Protein AF-A0A318MWH1-F1 (afdb_monomer_lite)

Radius of gyration: 16.85 Å; chains: 1; bounding box: 37×26×54 Å

Organism: NCBI:txid2070537

Secondary structure (DSSP, 8-state):
-HHHHHHHHHHHHHHHHHHHHHHHHHHHHHHHHHS-TTSS-PPPTHHHH-TTS-HHHHHHHHHHHHHHHHHHHHHT-HHHHHHHHHHHHHHHHHHHHHHHHH--S-HHHHHHHHHHHHHHHHHHHHHHTTHHHHHHTT-

Sequence (139 aa):
MKRKLYRSLYHHEHWFAEWWSATLLLSAGIYVIIIPENEIFHPFFIQDYLKIISNQVWYSLFIFIGFVQFAVLSYESLLGRVTAAFFASTLIIWETLNNFVYGSQSHFCLFAWGIFALINLYALARILSGVERVYEYNL

Foldseek 3Di:
DVVLVVLVVVVVVLLVLLLVLLVVLQVQLVVVVPDDPPDADDDFVCPPPPPPDDPNRLSVLSNVLSVLSVVCSVVVDLVSLLVSLVSSLVSLVSVLVRCVPTNPDDCVSNVVSVVSSVSSVVSNVCSVVCVSVVSVVVD

Structure (mmCIF, N/CA/C/O backbone):
data_AF-A0A318MWH1-F1
#
_entry.id   AF-A0A318MWH1-F1
#
loop_
_atom_site.group_PDB
_atom_site.id
_atom_site.type_symbol
_atom_site.label_atom_id
_atom_site.label_alt_id
_atom_site.label_comp_id
_atom_site.label_asym_id
_atom_site.label_entity_id
_atom_site.label_seq_id
_atom_site.pdbx_PDB_ins_code
_atom_site.Cartn_x
_atom_site.Cartn_y
_atom_site.Cartn_z
_atom_site.occupancy
_atom_site.B_iso_or_equiv
_atom_site.auth_seq_id
_atom_site.auth_comp_id
_atom_site.auth_asym_id
_atom_site.auth_atom_id
_atom_site.pdbx_PDB_model_num
ATOM 1 N N . MET A 1 1 ? 11.632 -13.136 -28.106 1.00 59.69 1 MET A N 1
ATOM 2 C CA . MET A 1 1 ? 10.173 -12.886 -28.153 1.00 59.69 1 MET A CA 1
ATOM 3 C C . MET A 1 1 ? 9.433 -13.419 -26.919 1.00 59.69 1 MET A C 1
ATOM 5 O O . MET A 1 1 ? 8.980 -12.600 -26.134 1.00 59.69 1 MET A O 1
ATOM 9 N N . LYS A 1 2 ? 9.401 -14.740 -26.651 1.00 62.62 2 LYS A N 1
ATOM 10 C CA . LYS A 1 2 ? 8.684 -15.332 -25.489 1.00 62.62 2 LYS A CA 1
ATOM 11 C C . LYS A 1 2 ? 9.059 -14.738 -24.114 1.00 62.62 2 LYS A C 1
ATOM 13 O O . LYS A 1 2 ? 8.179 -14.434 -23.323 1.00 62.62 2 LYS A O 1
ATOM 18 N N . ARG A 1 3 ? 10.354 -14.495 -23.850 1.00 62.50 3 ARG A N 1
ATOM 19 C CA . ARG A 1 3 ? 10.827 -13.878 -22.588 1.00 62.50 3 ARG A CA 1
ATOM 20 C C . ARG A 1 3 ? 10.384 -12.418 -22.393 1.00 62.50 3 ARG A C 1
ATOM 22 O O . ARG A 1 3 ? 10.157 -12.024 -21.258 1.00 62.50 3 ARG A O 1
ATOM 29 N N . LYS A 1 4 ? 10.260 -11.625 -23.470 1.00 62.97 4 LYS A N 1
ATOM 30 C CA . LYS A 1 4 ? 9.767 -10.234 -23.390 1.00 62.97 4 LYS A CA 1
ATOM 31 C C . LYS A 1 4 ? 8.262 -10.209 -23.098 1.00 62.97 4 LYS A C 1
ATOM 33 O O . LYS A 1 4 ? 7.842 -9.484 -22.208 1.00 62.97 4 LYS A O 1
ATOM 38 N N . LEU A 1 5 ? 7.490 -11.073 -23.767 1.00 64.06 5 LEU A N 1
ATOM 39 C CA . LEU A 1 5 ? 6.047 -11.218 -23.538 1.00 64.06 5 LEU A CA 1
ATOM 40 C C . LEU A 1 5 ? 5.738 -11.621 -22.085 1.00 64.06 5 LEU A C 1
ATOM 42 O O . LEU A 1 5 ? 4.908 -10.998 -21.438 1.00 64.06 5 LEU A O 1
ATOM 46 N N . TYR A 1 6 ? 6.465 -12.606 -21.548 1.00 64.50 6 TYR A N 1
ATOM 47 C CA . TYR A 1 6 ? 6.297 -13.060 -20.163 1.00 64.50 6 TYR A CA 1
ATOM 48 C C . TYR A 1 6 ? 6.596 -11.957 -19.138 1.00 64.50 6 TYR A C 1
ATOM 50 O O . TYR A 1 6 ? 5.850 -11.783 -18.184 1.00 64.50 6 TYR A O 1
ATOM 58 N N . ARG A 1 7 ? 7.667 -11.176 -19.350 1.00 65.69 7 ARG A N 1
ATOM 59 C CA . ARG A 1 7 ? 8.008 -10.044 -18.471 1.00 65.69 7 ARG A CA 1
ATOM 60 C C . ARG A 1 7 ? 6.956 -8.937 -18.513 1.00 65.69 7 ARG A C 1
ATOM 62 O O . ARG A 1 7 ? 6.639 -8.392 -17.466 1.00 65.69 7 ARG A O 1
ATOM 69 N N . SER A 1 8 ? 6.419 -8.636 -19.694 1.00 64.19 8 SER A N 1
ATOM 70 C CA . SER A 1 8 ? 5.355 -7.642 -19.860 1.00 64.19 8 SER A CA 1
ATOM 71 C C . SER A 1 8 ? 4.063 -8.065 -19.152 1.00 64.19 8 SER A C 1
ATOM 73 O O . SER A 1 8 ? 3.510 -7.276 -18.392 1.00 64.19 8 SER A O 1
ATOM 75 N N . LEU A 1 9 ? 3.646 -9.329 -19.295 1.00 65.00 9 LEU A N 1
ATOM 76 C CA . LEU A 1 9 ? 2.479 -9.873 -18.587 1.00 65.00 9 LEU A CA 1
ATOM 77 C C . LEU A 1 9 ? 2.660 -9.831 -17.060 1.00 65.00 9 LEU A C 1
ATOM 79 O O . LEU A 1 9 ? 1.806 -9.298 -16.360 1.00 65.00 9 LEU A O 1
ATOM 83 N N . TYR A 1 10 ? 3.810 -10.285 -16.547 1.00 65.62 10 TYR A N 1
ATOM 84 C CA . TYR A 1 10 ? 4.121 -10.236 -15.109 1.00 65.62 10 TYR A CA 1
ATOM 85 C C . TYR A 1 10 ? 4.189 -8.819 -14.543 1.00 65.62 10 TYR A C 1
ATOM 87 O O . TYR A 1 10 ? 3.933 -8.586 -13.363 1.00 65.62 10 TYR A O 1
ATOM 95 N N . HIS A 1 11 ? 4.630 -7.860 -15.344 1.00 68.88 11 HIS A N 1
ATOM 96 C CA . HIS A 1 11 ? 4.647 -6.471 -14.925 1.00 68.88 11 HIS A CA 1
ATOM 97 C C . HIS A 1 11 ? 3.218 -5.914 -14.843 1.00 68.88 11 HIS A C 1
ATOM 99 O O . HIS A 1 11 ? 2.873 -5.292 -13.842 1.00 68.88 11 HIS A O 1
ATOM 105 N N . HIS A 1 12 ? 2.359 -6.244 -15.812 1.00 67.94 12 HIS A N 1
ATOM 106 C CA . HIS A 1 12 ? 0.956 -5.827 -15.825 1.00 67.94 12 HIS A CA 1
ATOM 107 C C . HIS A 1 12 ? 0.136 -6.428 -14.667 1.00 67.94 12 HIS A C 1
ATOM 109 O O . HIS A 1 12 ? -0.623 -5.714 -14.014 1.00 67.94 12 HIS A O 1
ATOM 115 N N . GLU A 1 13 ? 0.335 -7.712 -14.350 1.00 72.88 13 GLU A N 1
ATOM 116 C CA . GLU A 1 13 ? -0.340 -8.380 -13.223 1.00 72.88 13 GLU A CA 1
ATOM 117 C C . GLU A 1 13 ? 0.011 -7.744 -11.871 1.00 72.88 13 GLU A C 1
ATOM 119 O O . GLU A 1 13 ? -0.860 -7.529 -11.028 1.00 72.88 13 GLU A O 1
ATOM 124 N N . HIS A 1 14 ? 1.282 -7.393 -11.667 1.00 78.88 14 HIS A N 1
ATOM 125 C CA . HIS A 1 14 ? 1.714 -6.767 -10.419 1.00 78.88 14 HIS A CA 1
ATOM 126 C C . HIS A 1 14 ? 1.263 -5.318 -10.292 1.00 78.88 14 HIS A C 1
ATOM 128 O O . HIS A 1 14 ? 0.834 -4.914 -9.212 1.00 78.88 14 HIS A O 1
ATOM 134 N N . TRP A 1 15 ? 1.278 -4.573 -11.394 1.00 82.38 15 TRP A N 1
ATOM 135 C CA . TRP A 1 15 ? 0.715 -3.227 -11.436 1.00 82.38 15 TRP A CA 1
ATOM 136 C C . TRP A 1 15 ? -0.762 -3.231 -11.037 1.00 82.38 15 TRP A C 1
ATOM 138 O O . TRP A 1 15 ? -1.210 -2.402 -10.245 1.00 82.38 15 TRP A O 1
ATOM 148 N N . PHE A 1 16 ? -1.514 -4.212 -11.538 1.00 85.62 16 PHE A N 1
ATOM 149 C CA . PHE A 1 16 ? -2.921 -4.389 -11.201 1.00 85.62 16 PHE A CA 1
ATOM 150 C C . PHE A 1 16 ? -3.129 -4.780 -9.729 1.00 85.62 16 PHE A C 1
ATOM 152 O O . PHE A 1 16 ? -4.051 -4.287 -9.082 1.00 85.62 16 PHE A O 1
ATOM 159 N N . ALA A 1 17 ? -2.255 -5.613 -9.160 1.00 88.62 17 ALA A N 1
ATOM 160 C CA . ALA A 1 17 ? -2.307 -5.955 -7.737 1.00 88.62 17 ALA A CA 1
ATOM 161 C C . ALA A 1 17 ? -2.033 -4.739 -6.828 1.00 88.62 17 ALA A C 1
ATOM 163 O O . ALA A 1 17 ? -2.735 -4.539 -5.834 1.00 88.62 17 ALA A O 1
ATOM 164 N N . GLU A 1 18 ? -1.058 -3.895 -7.179 1.00 89.12 18 GLU A N 1
ATOM 165 C CA . GLU A 1 18 ? -0.789 -2.634 -6.471 1.00 89.12 18 GLU A CA 1
ATOM 166 C C . GLU A 1 18 ? -1.972 -1.654 -6.583 1.00 89.12 18 GLU A C 1
ATOM 168 O O . GLU A 1 18 ? -2.296 -0.962 -5.618 1.00 89.12 18 GLU A O 1
ATOM 173 N N . TRP A 1 19 ? -2.673 -1.638 -7.721 1.00 91.62 19 TRP A N 1
ATOM 174 C CA . TRP A 1 19 ? -3.893 -0.844 -7.904 1.00 91.62 19 TRP A CA 1
ATOM 175 C C . TRP A 1 19 ? -5.008 -1.280 -6.939 1.00 91.62 19 TRP A C 1
ATOM 177 O O . TRP A 1 19 ? -5.615 -0.442 -6.274 1.00 91.62 19 TRP A O 1
ATOM 187 N N . TRP A 1 20 ? -5.232 -2.588 -6.776 1.00 93.19 20 TRP A N 1
ATOM 188 C CA . TRP A 1 20 ? -6.197 -3.099 -5.793 1.00 93.19 20 TRP A CA 1
ATOM 189 C C . TRP A 1 20 ? -5.806 -2.796 -4.349 1.00 93.19 20 TRP A C 1
ATOM 191 O O . TRP A 1 20 ? -6.684 -2.515 -3.533 1.00 93.19 20 TRP A O 1
ATOM 201 N N . SER A 1 21 ? -4.509 -2.809 -4.035 1.00 92.06 21 SER A N 1
ATOM 202 C CA . SER A 1 21 ? -4.024 -2.351 -2.731 1.00 92.06 21 SER A CA 1
ATOM 203 C C . SER A 1 21 ? -4.397 -0.891 -2.475 1.00 92.06 21 SER A C 1
ATOM 205 O O . SER A 1 21 ? -4.870 -0.557 -1.388 1.00 92.06 21 SER A O 1
ATOM 207 N N . ALA A 1 22 ? -4.225 -0.021 -3.471 1.00 92.75 22 ALA A N 1
ATOM 208 C CA . ALA A 1 22 ? -4.617 1.378 -3.352 1.00 92.75 22 ALA A CA 1
ATOM 209 C C . ALA A 1 22 ? -6.133 1.520 -3.115 1.00 92.75 22 ALA A C 1
ATOM 211 O O . ALA A 1 22 ? -6.548 2.264 -2.223 1.00 92.75 22 ALA A O 1
ATOM 212 N N . THR A 1 23 ? -6.962 0.750 -3.832 1.00 93.62 23 THR A N 1
ATOM 213 C CA . THR A 1 23 ? -8.420 0.705 -3.611 1.00 93.62 23 THR A CA 1
ATOM 214 C C . THR A 1 23 ? -8.767 0.263 -2.189 1.00 93.62 23 THR A C 1
ATOM 216 O O . THR A 1 23 ? -9.614 0.887 -1.546 1.00 93.62 23 THR A O 1
ATOM 219 N N . LEU A 1 24 ? -8.105 -0.779 -1.673 1.00 92.00 24 LEU A N 1
ATOM 220 C CA . LEU A 1 24 ? -8.303 -1.257 -0.303 1.00 92.00 24 LEU A CA 1
ATOM 221 C C . LEU A 1 24 ? -8.015 -0.140 0.708 1.00 92.00 24 LEU A C 1
ATOM 223 O O . LEU A 1 24 ? -8.874 0.155 1.535 1.00 92.00 24 LEU A O 1
ATOM 227 N N . LEU A 1 25 ? -6.853 0.512 0.604 1.00 92.00 25 LEU A N 1
ATOM 228 C CA . LEU A 1 25 ? -6.454 1.607 1.493 1.00 92.00 25 LEU A CA 1
ATOM 229 C C . LEU A 1 25 ? -7.480 2.747 1.502 1.00 92.00 25 LEU A C 1
ATOM 231 O O . LEU A 1 25 ? -7.911 3.174 2.574 1.00 92.00 25 LEU A O 1
ATOM 235 N N . LEU A 1 26 ? -7.920 3.197 0.320 1.00 93.19 26 LEU A N 1
ATOM 236 C CA . LEU A 1 26 ? -8.951 4.231 0.213 1.00 93.19 26 LEU A CA 1
ATOM 237 C C . LEU A 1 26 ? -10.262 3.785 0.862 1.00 93.19 26 LEU A C 1
ATOM 239 O O . LEU A 1 26 ? -10.826 4.515 1.675 1.00 93.19 26 LEU A O 1
ATOM 243 N N . SER A 1 27 ? -10.743 2.592 0.511 1.00 90.25 27 SER A N 1
ATOM 244 C CA . SER A 1 27 ? -12.032 2.086 0.986 1.00 90.25 27 SER A CA 1
ATOM 245 C C . SER A 1 27 ? -12.057 1.901 2.501 1.00 90.25 27 SER A C 1
ATOM 247 O O . SER A 1 27 ? -13.012 2.332 3.141 1.00 90.25 27 SER A O 1
ATOM 249 N N . ALA A 1 28 ? -10.991 1.352 3.087 1.00 85.56 28 ALA A N 1
ATOM 250 C CA . ALA A 1 28 ? -10.874 1.173 4.525 1.00 85.56 28 ALA A CA 1
ATOM 251 C C . ALA A 1 28 ? -10.812 2.516 5.255 1.00 85.56 28 ALA A C 1
ATOM 253 O O . ALA A 1 28 ? -11.509 2.712 6.248 1.00 85.56 28 ALA A O 1
ATOM 254 N N . GLY A 1 29 ? -10.033 3.465 4.731 1.00 86.06 29 GLY A N 1
ATOM 255 C CA . GLY A 1 29 ? -9.956 4.798 5.310 1.00 86.06 29 GLY A CA 1
ATOM 256 C C . GLY A 1 29 ? -11.302 5.531 5.282 1.00 86.06 29 GLY A C 1
ATOM 257 O O . GLY A 1 29 ? -11.736 6.071 6.297 1.00 86.06 29 GLY A O 1
ATOM 258 N N . ILE A 1 30 ? -12.002 5.496 4.144 1.00 88.81 30 ILE A N 1
ATOM 259 C CA . ILE A 1 30 ? -13.327 6.115 3.981 1.00 88.81 30 ILE A CA 1
ATOM 260 C C . ILE A 1 30 ? -14.364 5.439 4.886 1.00 88.81 30 ILE A C 1
ATOM 262 O O . ILE A 1 30 ? -15.140 6.127 5.547 1.00 88.81 30 ILE A O 1
ATOM 266 N N . TYR A 1 31 ? -14.364 4.105 4.939 1.00 84.06 31 TYR A N 1
ATOM 267 C CA . TYR A 1 31 ? -15.296 3.325 5.753 1.00 84.06 31 TYR A CA 1
ATOM 268 C C . TYR A 1 31 ? -15.229 3.724 7.230 1.00 84.06 31 TYR A C 1
ATOM 270 O O . TYR A 1 31 ? -16.266 3.969 7.846 1.00 84.06 31 TYR A O 1
ATOM 278 N N . VAL A 1 32 ? -14.019 3.863 7.780 1.00 76.56 32 VAL A N 1
ATOM 279 C CA . VAL A 1 32 ? -13.845 4.215 9.196 1.00 76.56 32 VAL A CA 1
ATOM 280 C C . VAL A 1 32 ? -14.179 5.677 9.489 1.00 76.56 32 VAL A C 1
ATOM 282 O O . VAL A 1 32 ? -14.666 5.979 10.572 1.00 76.56 32 VAL A O 1
ATOM 285 N N . ILE A 1 33 ? -13.977 6.592 8.538 1.00 81.12 33 ILE A N 1
ATOM 286 C CA . ILE A 1 33 ? -14.359 8.002 8.726 1.00 81.12 33 ILE A CA 1
ATOM 287 C C . ILE A 1 33 ? -15.885 8.181 8.714 1.00 81.12 33 ILE A C 1
ATOM 289 O O . ILE A 1 33 ? -16.404 9.047 9.416 1.00 81.12 33 ILE A O 1
ATOM 293 N N . ILE A 1 34 ? -16.606 7.390 7.914 1.00 82.31 34 ILE A N 1
ATOM 294 C CA . ILE A 1 34 ? -18.058 7.537 7.737 1.00 82.31 34 ILE A CA 1
ATOM 295 C C . ILE A 1 34 ? -18.853 6.855 8.859 1.00 82.31 34 ILE A C 1
ATOM 297 O O . ILE A 1 34 ? -19.939 7.325 9.203 1.00 82.31 34 ILE A O 1
ATOM 301 N N . ILE A 1 35 ? -18.357 5.753 9.425 1.00 70.75 35 ILE A N 1
ATOM 302 C CA . ILE A 1 35 ? -19.111 4.995 10.430 1.00 70.75 35 ILE A CA 1
ATOM 303 C C . ILE A 1 35 ? -18.901 5.589 11.830 1.00 70.75 35 ILE A C 1
ATOM 305 O O . ILE A 1 35 ? -17.760 5.740 12.263 1.00 70.75 35 ILE A O 1
ATOM 309 N N . PRO A 1 36 ? -19.985 5.908 12.565 1.00 55.06 36 PRO A N 1
ATOM 310 C CA . PRO A 1 36 ? -19.886 6.478 13.904 1.00 55.06 36 PRO A CA 1
ATOM 311 C C . PRO A 1 36 ? -19.210 5.512 14.889 1.00 55.06 36 PRO A C 1
ATOM 313 O O . PRO A 1 36 ? -19.443 4.304 14.855 1.00 55.06 36 PRO A O 1
ATOM 316 N N . GLU A 1 37 ? -18.419 6.071 15.810 1.00 58.59 37 GLU A N 1
ATOM 317 C CA . GLU A 1 37 ? -17.532 5.380 16.768 1.00 58.59 37 GLU A CA 1
ATOM 318 C C . GLU A 1 37 ? -18.224 4.381 17.727 1.00 58.59 37 GLU A C 1
ATOM 320 O O . GLU A 1 37 ? -17.551 3.716 18.510 1.00 58.59 37 GLU A O 1
ATOM 325 N N . ASN A 1 38 ? -19.551 4.237 17.672 1.00 47.00 38 ASN A N 1
ATOM 326 C CA . ASN A 1 38 ? -20.343 3.607 18.728 1.00 47.00 38 ASN A CA 1
ATOM 327 C C . ASN A 1 38 ? -20.560 2.089 18.632 1.00 47.00 38 ASN A C 1
ATOM 329 O O . ASN A 1 38 ? -21.136 1.554 19.574 1.00 47.00 38 ASN A O 1
ATOM 333 N N . GLU A 1 39 ? -20.122 1.370 17.589 1.00 42.50 39 GLU A N 1
ATOM 334 C CA . GLU A 1 39 ? -20.436 -0.076 17.525 1.00 42.50 39 GLU A CA 1
ATOM 335 C C . GLU A 1 39 ? -19.289 -1.066 17.282 1.00 42.50 39 GLU A C 1
ATOM 337 O O . GLU A 1 39 ? -19.510 -2.246 17.539 1.00 42.50 39 GLU A O 1
ATOM 342 N N . ILE A 1 40 ? -18.085 -0.696 16.812 1.00 44.41 40 ILE A N 1
ATOM 343 C CA . ILE A 1 40 ? -17.166 -1.753 16.304 1.00 44.41 40 ILE A CA 1
ATOM 344 C C . ILE A 1 40 ? -15.673 -1.607 16.664 1.00 44.41 40 ILE A C 1
ATOM 346 O O . ILE A 1 40 ? -14.945 -2.598 16.602 1.00 44.41 40 ILE A O 1
ATOM 350 N N . PHE A 1 41 ? -15.171 -0.452 17.110 1.00 42.47 41 PHE A N 1
ATOM 351 C CA . PHE A 1 41 ? -13.722 -0.291 17.316 1.00 42.47 41 PHE A CA 1
ATOM 352 C C . PHE A 1 41 ? -13.295 -0.460 18.778 1.00 42.47 41 PHE A C 1
ATOM 354 O O . PHE A 1 41 ? -13.171 0.490 19.547 1.00 42.47 41 PHE A O 1
ATOM 361 N N . HIS A 1 42 ? -13.040 -1.718 19.140 1.00 44.94 42 HIS A N 1
ATOM 362 C CA . HIS A 1 42 ? -12.251 -2.084 20.313 1.00 44.94 42 HIS A CA 1
ATOM 363 C C . HIS A 1 42 ? -10.780 -1.647 20.155 1.00 44.94 42 HIS A C 1
ATOM 365 O O . HIS A 1 42 ? -10.304 -1.437 19.039 1.00 44.94 42 HIS A O 1
ATOM 371 N N . PRO A 1 43 ? -10.074 -1.426 21.274 1.00 43.75 43 PRO A N 1
ATOM 372 C CA . PRO A 1 43 ? -8.889 -0.582 21.315 1.00 43.75 43 PRO A CA 1
ATOM 373 C C . PRO A 1 43 ? -7.698 -1.109 20.518 1.00 43.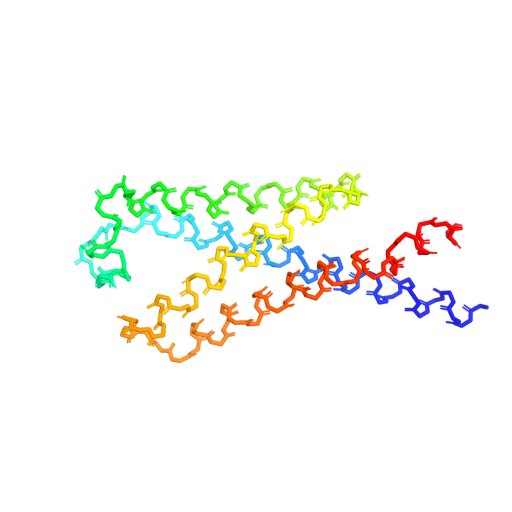75 43 PRO A C 1
ATOM 375 O O . PRO A 1 43 ? -7.356 -2.277 20.592 1.00 43.75 43 PRO A O 1
ATOM 378 N N . PHE A 1 44 ? -7.034 -0.205 19.802 1.00 49.38 44 PHE A N 1
ATOM 379 C CA . PHE A 1 44 ? -5.760 -0.430 19.119 1.00 49.38 44 PHE A CA 1
ATOM 380 C C . PHE A 1 44 ? -4.625 -0.820 20.093 1.00 49.38 44 PHE A C 1
ATOM 382 O O . PHE A 1 44 ? -4.669 -0.460 21.272 1.00 49.38 44 PHE A O 1
ATOM 389 N N . PHE A 1 45 ? -3.512 -1.366 19.561 1.00 41.12 45 PHE A N 1
ATOM 390 C CA . PHE A 1 45 ? -2.196 -1.554 20.245 1.00 41.12 45 PHE A CA 1
ATOM 391 C C . PHE A 1 45 ? -1.655 -0.282 20.920 1.00 41.12 45 PHE A C 1
ATOM 393 O O . PHE A 1 45 ? -0.758 -0.273 21.757 1.00 41.12 45 PHE A O 1
ATOM 400 N N . ILE A 1 46 ? -2.269 0.818 20.535 1.00 45.56 46 ILE A N 1
ATOM 401 C CA . ILE A 1 46 ? -2.006 2.201 20.834 1.00 45.56 46 ILE A CA 1
ATOM 402 C C . ILE A 1 46 ? -2.602 2.671 22.171 1.00 45.56 46 ILE A C 1
ATOM 404 O O . ILE A 1 46 ? -2.211 3.750 22.617 1.00 45.56 46 ILE A O 1
ATOM 408 N N . GLN A 1 47 ? -3.492 1.924 22.841 1.00 44.88 47 GLN A N 1
ATOM 409 C CA . GLN A 1 47 ? -4.107 2.444 24.076 1.00 44.88 47 GLN A CA 1
ATOM 410 C C . GLN A 1 47 ? -3.082 2.860 25.150 1.00 44.88 47 GLN A C 1
ATOM 412 O O . GLN A 1 47 ? -3.338 3.837 25.858 1.00 44.88 47 GLN A O 1
ATOM 417 N N . ASP A 1 48 ? -1.895 2.239 25.162 1.00 43.66 48 ASP A N 1
ATOM 418 C CA . ASP A 1 48 ? -0.795 2.643 26.045 1.00 43.66 48 ASP A CA 1
ATOM 419 C C . ASP A 1 48 ? 0.363 3.390 25.349 1.00 43.66 48 ASP A C 1
ATOM 421 O O . ASP A 1 48 ? 1.009 4.215 25.994 1.00 43.66 48 ASP A O 1
ATOM 425 N N . TYR A 1 49 ? 0.625 3.187 24.047 1.00 39.84 49 TYR A N 1
ATOM 426 C CA . TYR A 1 49 ? 1.791 3.799 23.370 1.00 39.84 49 TYR A CA 1
ATOM 427 C C . TYR A 1 49 ? 1.472 5.053 22.529 1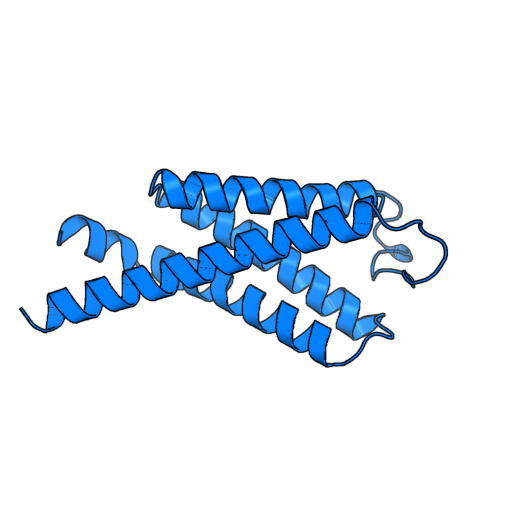.00 39.84 49 TYR A C 1
ATOM 429 O O . TYR A 1 49 ? 2.369 5.831 22.212 1.00 39.84 49 TYR A O 1
ATOM 437 N N . LEU A 1 50 ? 0.210 5.284 22.152 1.00 43.44 50 LEU A N 1
ATOM 438 C CA . LEU A 1 50 ? -0.163 6.293 21.148 1.00 43.44 50 LEU A CA 1
ATOM 439 C C . LEU A 1 50 ? -1.515 6.964 21.475 1.00 43.44 50 LEU A C 1
ATOM 441 O O . LEU A 1 50 ? -2.319 7.235 20.588 1.00 43.44 50 LEU A O 1
ATOM 445 N N . LYS A 1 51 ? -1.729 7.403 22.721 1.00 47.28 51 LYS A N 1
ATOM 446 C CA . LYS A 1 51 ? -2.722 8.464 23.035 1.00 47.28 51 LYS A CA 1
ATOM 447 C C . LYS A 1 51 ? -2.523 9.780 22.235 1.00 47.28 51 LYS A C 1
ATOM 449 O O . LYS A 1 51 ? -3.164 10.781 22.527 1.00 47.28 51 LYS A O 1
ATOM 454 N N . ILE A 1 52 ? -1.615 9.801 21.259 1.00 50.28 52 ILE A N 1
ATOM 455 C CA . ILE A 1 52 ? -1.146 10.962 20.507 1.00 50.28 52 ILE A CA 1
ATOM 456 C C . ILE A 1 52 ? -1.894 11.109 19.166 1.00 50.28 52 ILE A C 1
ATOM 458 O O . ILE A 1 52 ? -2.015 12.231 18.684 1.00 50.28 52 ILE A O 1
ATOM 462 N N . ILE A 1 53 ? -2.416 10.030 18.558 1.00 60.66 53 ILE A N 1
ATOM 463 C CA . ILE A 1 53 ? -3.033 10.085 17.215 1.00 60.66 53 ILE A CA 1
ATOM 464 C C . ILE A 1 53 ? -4.447 9.498 17.257 1.00 60.66 53 ILE A C 1
ATOM 466 O O . ILE A 1 53 ? -4.631 8.346 17.639 1.00 60.66 53 ILE A O 1
ATOM 470 N N . SER A 1 54 ? -5.450 10.286 16.858 1.00 71.12 54 SER A N 1
ATOM 471 C CA . SER A 1 54 ? -6.837 9.818 16.774 1.00 71.12 54 SER A CA 1
ATOM 472 C C . SER A 1 54 ? -7.027 8.828 15.619 1.00 71.12 54 SER A C 1
ATOM 474 O O . SER A 1 54 ? -6.344 8.914 14.596 1.00 71.12 54 SER A O 1
ATOM 476 N N . ASN A 1 55 ? -8.008 7.927 15.742 1.00 72.62 55 ASN A N 1
ATOM 477 C CA . ASN A 1 55 ? -8.360 6.971 14.683 1.00 72.62 55 ASN A CA 1
ATOM 478 C C . ASN A 1 55 ? -8.616 7.681 13.344 1.00 72.62 55 ASN A C 1
ATOM 480 O O . ASN A 1 55 ? -8.162 7.227 12.300 1.00 72.62 55 ASN A O 1
ATOM 484 N N . GLN A 1 56 ? -9.272 8.843 13.375 1.00 76.56 56 GLN A N 1
ATOM 485 C CA . GLN A 1 56 ? -9.526 9.651 12.181 1.00 76.56 56 GLN A CA 1
ATOM 486 C C . GLN A 1 56 ? -8.233 10.085 11.483 1.00 76.56 56 GLN A C 1
ATOM 488 O O . GLN A 1 56 ? -8.138 9.995 10.259 1.00 76.56 56 GLN A O 1
ATOM 493 N N . VAL A 1 57 ? -7.217 10.518 12.237 1.00 80.75 57 VAL A N 1
ATOM 494 C CA . VAL A 1 57 ? -5.911 10.887 11.667 1.00 80.75 57 VAL A CA 1
ATOM 495 C C . VAL A 1 57 ? -5.207 9.651 11.111 1.00 80.75 57 VAL A C 1
ATOM 497 O O . VAL A 1 57 ? -4.658 9.709 10.012 1.00 80.75 57 VAL A O 1
ATOM 500 N N . TRP A 1 58 ? -5.276 8.519 11.815 1.00 81.94 58 TRP A N 1
ATOM 501 C CA . TRP A 1 58 ? -4.689 7.261 11.357 1.00 81.94 58 TRP A CA 1
ATOM 502 C C . TRP A 1 58 ? -5.286 6.791 10.023 1.00 81.94 58 TRP A C 1
ATOM 504 O O . TRP A 1 58 ? -4.558 6.591 9.053 1.00 81.94 58 TRP A O 1
ATOM 514 N N . TYR A 1 59 ? -6.611 6.703 9.917 1.00 85.62 59 TYR A N 1
ATOM 515 C CA . TYR A 1 59 ? -7.277 6.289 8.679 1.00 85.62 59 TYR A CA 1
ATOM 516 C C . TYR A 1 59 ? -7.231 7.361 7.577 1.00 85.62 59 TYR A C 1
ATOM 518 O O . TYR A 1 59 ? -7.290 7.027 6.394 1.00 85.62 59 TYR A O 1
ATOM 526 N N . SER A 1 60 ? -7.002 8.633 7.917 1.00 89.06 60 SER A N 1
ATOM 527 C CA . SER A 1 60 ? -6.667 9.658 6.916 1.00 89.06 60 SER A CA 1
ATOM 528 C C . SER A 1 60 ? -5.328 9.371 6.226 1.00 89.06 60 SER A C 1
ATOM 530 O O . SER A 1 60 ? -5.189 9.643 5.032 1.00 89.06 60 SER A O 1
ATOM 532 N N . LEU A 1 61 ? -4.356 8.764 6.925 1.00 90.88 61 LEU A N 1
ATOM 533 C CA . LEU A 1 61 ? -3.106 8.311 6.300 1.00 90.88 61 LEU A CA 1
ATOM 534 C C . LEU A 1 61 ? -3.354 7.181 5.296 1.00 90.88 61 LEU A C 1
ATOM 536 O O . LEU A 1 61 ? -2.712 7.164 4.250 1.00 90.88 61 LEU A O 1
ATOM 540 N N . PHE A 1 62 ? -4.307 6.282 5.559 1.00 91.56 62 PHE A N 1
ATOM 541 C CA . PHE A 1 62 ? -4.690 5.234 4.603 1.00 91.56 62 PHE A CA 1
ATOM 542 C C . PHE A 1 62 ? -5.219 5.850 3.311 1.00 91.56 62 PHE A C 1
ATOM 544 O O . PHE A 1 62 ? -4.758 5.497 2.226 1.00 91.56 62 PHE A O 1
ATOM 551 N N . ILE A 1 63 ? -6.123 6.826 3.428 1.00 93.75 63 ILE A N 1
ATOM 552 C CA . ILE A 1 63 ? -6.658 7.554 2.274 1.00 93.75 63 ILE A CA 1
ATOM 553 C C . ILE A 1 63 ? -5.526 8.247 1.510 1.00 93.75 63 ILE A C 1
ATOM 555 O O . ILE A 1 63 ? -5.402 8.094 0.295 1.00 93.75 63 ILE A O 1
ATOM 559 N N . PHE A 1 64 ? -4.671 8.984 2.218 1.00 95.25 64 PHE A N 1
ATOM 560 C CA . PHE A 1 64 ? -3.568 9.710 1.601 1.00 95.25 64 PHE A CA 1
ATOM 561 C C . PHE A 1 64 ? -2.614 8.777 0.843 1.00 95.25 64 PHE A C 1
ATOM 563 O O . PHE A 1 64 ? -2.326 9.016 -0.330 1.00 95.25 64 PHE A O 1
ATOM 570 N N . ILE A 1 65 ? -2.163 7.689 1.472 1.00 95.50 65 ILE A N 1
ATOM 571 C CA . ILE A 1 65 ? -1.254 6.731 0.835 1.00 95.50 65 ILE A CA 1
ATOM 572 C C . ILE A 1 65 ? -1.935 5.998 -0.324 1.00 95.50 65 ILE A C 1
ATOM 574 O O . ILE A 1 65 ? -1.296 5.811 -1.357 1.00 95.50 65 ILE A O 1
ATOM 578 N N . GLY A 1 66 ? -3.225 5.668 -0.217 1.00 94.25 66 GLY A N 1
ATOM 579 C CA . GLY A 1 66 ? -3.997 5.120 -1.334 1.00 94.25 66 GLY A CA 1
ATOM 580 C C . GLY A 1 66 ? -4.000 6.055 -2.549 1.00 94.25 66 GLY A C 1
ATOM 581 O O . GLY A 1 66 ? -3.708 5.621 -3.664 1.00 94.25 66 GLY A O 1
ATOM 582 N N . PHE A 1 67 ? -4.226 7.358 -2.347 1.00 95.50 67 PHE A N 1
ATOM 583 C CA . PHE A 1 67 ? -4.142 8.348 -3.429 1.00 95.50 67 PHE A CA 1
ATOM 584 C C . PHE A 1 67 ? -2.732 8.488 -4.004 1.00 95.50 67 PHE A C 1
ATOM 586 O O . PHE A 1 67 ? -2.575 8.542 -5.225 1.00 95.50 67 PHE A O 1
ATOM 593 N N . VAL A 1 68 ? -1.705 8.527 -3.151 1.00 94.06 68 VAL A N 1
ATOM 594 C CA . VAL A 1 68 ? -0.306 8.578 -3.600 1.00 94.06 68 VAL A CA 1
ATOM 595 C C . VAL A 1 68 ? 0.022 7.354 -4.453 1.00 94.06 68 VAL A C 1
ATOM 597 O O . VAL A 1 68 ? 0.606 7.505 -5.526 1.00 94.06 68 VAL A O 1
ATOM 600 N N . GLN A 1 69 ? -0.400 6.161 -4.029 1.00 93.44 69 GLN A N 1
ATOM 601 C CA . GLN A 1 69 ? -0.193 4.921 -4.771 1.00 93.44 69 GLN A CA 1
ATOM 602 C C . GLN A 1 69 ? -0.891 4.965 -6.137 1.00 93.44 69 GLN A C 1
ATOM 604 O O . GLN A 1 69 ? -0.248 4.670 -7.141 1.00 93.44 69 GLN A O 1
ATOM 609 N N . PHE A 1 70 ? -2.139 5.440 -6.224 1.00 92.38 70 PHE A N 1
ATOM 610 C CA . PHE A 1 70 ? -2.805 5.652 -7.518 1.00 92.38 70 PHE A CA 1
ATOM 611 C C . PHE A 1 70 ? -2.068 6.633 -8.430 1.00 92.38 70 PHE A C 1
ATOM 613 O O . PHE A 1 70 ? -1.877 6.347 -9.615 1.00 92.38 70 PHE A O 1
ATOM 620 N N . ALA A 1 71 ? -1.659 7.785 -7.897 1.00 91.69 71 ALA A N 1
ATOM 621 C CA . ALA A 1 71 ? -0.989 8.815 -8.682 1.00 91.69 71 ALA A CA 1
ATOM 622 C C . ALA A 1 71 ? 0.324 8.275 -9.256 1.00 91.69 71 ALA A C 1
ATOM 624 O O . ALA A 1 71 ? 0.579 8.354 -10.454 1.00 91.69 71 ALA A O 1
ATOM 625 N N . VAL A 1 72 ? 1.129 7.644 -8.412 1.00 91.00 72 VAL A N 1
ATOM 626 C CA . VAL A 1 72 ? 2.409 7.054 -8.792 1.00 91.00 72 VAL A CA 1
ATOM 627 C C . VAL A 1 72 ? 2.247 5.928 -9.820 1.00 91.00 72 VAL A C 1
ATOM 629 O O . VAL A 1 72 ? 3.023 5.872 -10.772 1.00 91.00 72 VAL A O 1
ATOM 632 N N . LEU A 1 73 ? 1.237 5.066 -9.660 1.00 87.69 73 LEU A N 1
ATOM 633 C CA . LEU A 1 73 ? 0.889 4.031 -10.640 1.00 87.69 73 LEU A CA 1
ATOM 634 C C . LEU A 1 73 ? 0.334 4.610 -11.951 1.00 87.69 73 LEU A C 1
ATOM 636 O O . LEU A 1 73 ? 0.231 3.879 -12.924 1.00 87.69 73 LEU A O 1
ATOM 640 N N . SER A 1 74 ? -0.039 5.888 -12.000 1.00 86.12 74 SER A N 1
ATOM 641 C CA . SER A 1 74 ? -0.466 6.557 -13.240 1.00 86.12 74 SER A CA 1
ATOM 642 C C . SER A 1 74 ? 0.693 7.281 -13.931 1.00 86.12 74 SER A C 1
ATOM 644 O O . SER A 1 74 ? 0.746 7.337 -15.153 1.00 86.12 74 SER A O 1
ATOM 646 N N . TYR A 1 75 ? 1.632 7.827 -13.151 1.00 83.69 75 TYR A N 1
ATOM 647 C CA . TYR A 1 75 ? 2.820 8.529 -13.653 1.00 83.69 75 TYR A CA 1
ATOM 648 C C . TYR A 1 75 ? 4.030 7.613 -13.885 1.00 83.69 75 TYR A C 1
ATOM 650 O O . TYR A 1 75 ? 5.099 8.106 -14.234 1.00 83.69 75 TYR A O 1
ATOM 658 N N . GLU A 1 76 ? 3.887 6.307 -13.640 1.00 79.81 76 GLU A N 1
ATOM 659 C CA . GLU A 1 76 ? 4.930 5.287 -13.824 1.00 79.81 76 GLU A CA 1
ATOM 660 C C . GLU A 1 76 ? 6.256 5.602 -13.095 1.00 79.81 76 GLU A C 1
ATOM 662 O O . GLU A 1 76 ? 7.331 5.150 -13.478 1.00 79.81 76 GLU A O 1
ATOM 667 N N . SER A 1 77 ? 6.210 6.383 -12.008 1.00 81.81 77 SER A N 1
ATOM 668 C CA . SER A 1 77 ? 7.423 6.826 -11.312 1.00 81.81 77 SER A CA 1
ATOM 669 C C . SER A 1 77 ? 7.995 5.718 -10.432 1.00 81.81 77 SER A C 1
ATOM 671 O O . SER A 1 77 ? 7.440 5.413 -9.376 1.00 81.81 77 SER A O 1
ATOM 673 N N . LEU A 1 78 ? 9.149 5.159 -10.803 1.00 83.12 78 LEU A N 1
ATOM 674 C CA . LEU A 1 78 ? 9.799 4.085 -10.043 1.00 83.12 78 LEU A CA 1
ATOM 675 C C . LEU A 1 78 ? 10.143 4.494 -8.602 1.00 83.12 78 LEU A C 1
ATOM 677 O O . LEU A 1 78 ? 9.900 3.729 -7.671 1.00 83.12 78 LEU A O 1
ATOM 681 N N . LEU A 1 79 ? 10.660 5.711 -8.392 1.00 85.25 79 LEU A N 1
ATOM 682 C CA . LEU A 1 79 ? 10.969 6.213 -7.047 1.00 85.25 79 LEU A CA 1
ATOM 683 C C . LEU A 1 79 ? 9.692 6.452 -6.233 1.00 85.25 79 LEU A C 1
ATOM 685 O O . LEU A 1 79 ? 9.652 6.116 -5.051 1.00 85.25 79 LEU A O 1
ATOM 689 N N . GLY A 1 80 ? 8.637 6.957 -6.878 1.00 87.75 80 GLY A N 1
ATOM 690 C CA . GLY A 1 80 ? 7.318 7.064 -6.262 1.00 87.75 80 GLY A CA 1
ATOM 691 C C . GLY A 1 80 ? 6.742 5.699 -5.884 1.00 87.75 80 GLY A C 1
ATOM 692 O O . GLY A 1 80 ? 6.123 5.568 -4.832 1.00 87.75 80 GLY A O 1
ATOM 693 N N . ARG A 1 81 ? 6.954 4.661 -6.708 1.00 89.25 81 ARG A N 1
ATOM 694 C CA . ARG A 1 81 ? 6.439 3.305 -6.441 1.00 89.25 81 ARG A CA 1
ATOM 695 C C . ARG A 1 81 ? 7.116 2.701 -5.223 1.00 89.25 81 ARG A C 1
ATOM 697 O O . ARG A 1 81 ? 6.434 2.098 -4.404 1.00 89.25 81 ARG A O 1
ATOM 704 N N . VAL A 1 82 ? 8.421 2.930 -5.048 1.00 90.62 82 VAL A N 1
ATOM 705 C CA . VAL A 1 82 ? 9.149 2.519 -3.832 1.00 90.62 82 VAL A CA 1
ATOM 706 C C . VAL A 1 82 ? 8.534 3.151 -2.591 1.00 90.62 82 VAL A C 1
ATOM 708 O O . VAL A 1 82 ? 8.232 2.443 -1.632 1.00 90.62 82 VAL A O 1
ATOM 711 N N . THR A 1 83 ? 8.354 4.473 -2.595 1.00 92.44 83 THR A N 1
ATOM 712 C CA . THR A 1 83 ? 7.845 5.180 -1.417 1.00 92.44 83 THR A CA 1
ATOM 713 C C . THR A 1 83 ? 6.401 4.787 -1.124 1.00 92.44 83 THR A C 1
ATOM 715 O O . THR A 1 83 ? 6.090 4.441 0.015 1.00 92.44 83 THR A O 1
ATOM 718 N N . ALA A 1 84 ? 5.540 4.746 -2.143 1.00 93.19 84 ALA A N 1
ATOM 719 C CA . ALA A 1 84 ? 4.150 4.327 -2.007 1.00 93.19 84 ALA A CA 1
ATOM 720 C C . ALA A 1 84 ? 4.032 2.887 -1.479 1.00 93.19 84 ALA A C 1
ATOM 722 O O . ALA A 1 84 ? 3.340 2.665 -0.489 1.00 93.19 84 ALA A O 1
ATOM 723 N N . ALA A 1 85 ? 4.757 1.927 -2.064 1.00 92.81 85 ALA A N 1
ATOM 724 C CA . ALA A 1 85 ? 4.732 0.529 -1.633 1.00 92.81 85 ALA A CA 1
ATOM 725 C C . ALA A 1 85 ? 5.273 0.347 -0.203 1.00 92.81 85 ALA A C 1
ATOM 727 O O . ALA A 1 85 ? 4.735 -0.447 0.573 1.00 92.81 85 ALA A O 1
ATOM 728 N N . PHE A 1 86 ? 6.306 1.100 0.186 1.00 94.56 86 PHE A N 1
ATOM 729 C CA . PHE A 1 86 ? 6.831 1.084 1.552 1.00 94.56 86 PHE A CA 1
ATOM 730 C C . PHE A 1 86 ? 5.799 1.578 2.576 1.00 94.56 86 PHE A C 1
ATOM 732 O O . PHE A 1 86 ? 5.539 0.900 3.572 1.00 94.56 86 PHE A O 1
ATOM 739 N N . PHE A 1 87 ? 5.169 2.728 2.332 1.00 94.25 87 PHE A N 1
ATOM 740 C CA . PHE A 1 87 ? 4.162 3.253 3.257 1.00 94.25 87 PHE A CA 1
ATOM 741 C C . PHE A 1 87 ? 2.889 2.398 3.273 1.00 94.25 87 PHE A C 1
ATOM 743 O O . PHE A 1 87 ? 2.369 2.119 4.352 1.00 94.25 87 PHE A O 1
ATOM 750 N N . ALA A 1 88 ? 2.429 1.919 2.113 1.00 94.12 88 ALA A N 1
ATOM 751 C CA . ALA A 1 88 ? 1.272 1.033 2.007 1.00 94.12 88 ALA A CA 1
ATOM 752 C C . ALA A 1 88 ? 1.488 -0.273 2.783 1.00 94.12 88 ALA A C 1
ATOM 754 O O . ALA A 1 88 ? 0.669 -0.628 3.629 1.00 94.12 88 ALA A O 1
ATOM 755 N N . SER A 1 89 ? 2.619 -0.956 2.564 1.00 94.38 89 SER A N 1
ATOM 756 C CA . SER A 1 89 ? 2.953 -2.169 3.324 1.00 94.38 89 SER A CA 1
ATOM 757 C C . SER A 1 89 ? 3.045 -1.895 4.823 1.00 94.38 89 SER A C 1
ATOM 759 O O . SER A 1 89 ? 2.486 -2.660 5.600 1.00 94.38 89 SER A O 1
ATOM 761 N N . THR A 1 90 ? 3.670 -0.791 5.238 1.00 92.88 90 THR A N 1
ATOM 762 C CA . THR A 1 90 ? 3.793 -0.429 6.660 1.00 92.88 90 THR A CA 1
ATOM 763 C C . THR A 1 90 ? 2.426 -0.246 7.321 1.00 92.88 90 THR A C 1
ATOM 765 O O . THR A 1 90 ? 2.170 -0.846 8.365 1.00 92.88 90 THR A O 1
ATOM 768 N N . LEU A 1 91 ? 1.531 0.533 6.705 1.00 90.50 91 LEU A N 1
ATOM 769 C CA . LEU A 1 91 ? 0.180 0.763 7.226 1.00 90.50 91 LEU A CA 1
ATOM 770 C C . LEU A 1 91 ? -0.629 -0.536 7.294 1.00 90.50 91 LEU A C 1
ATOM 772 O O . LEU A 1 91 ? -1.279 -0.808 8.302 1.00 90.50 91 LEU A O 1
ATOM 776 N N . ILE A 1 92 ? -0.552 -1.368 6.255 1.00 90.50 92 ILE A N 1
ATOM 777 C CA . ILE A 1 92 ? -1.312 -2.618 6.190 1.00 90.50 92 ILE A CA 1
ATOM 778 C C . ILE A 1 92 ? -0.774 -3.662 7.180 1.00 90.50 92 ILE A C 1
ATOM 780 O O . ILE A 1 92 ? -1.561 -4.357 7.824 1.00 90.50 92 ILE A O 1
ATOM 784 N N . ILE A 1 93 ? 0.548 -3.773 7.347 1.00 90.69 93 ILE A N 1
ATOM 785 C CA . ILE A 1 93 ? 1.155 -4.648 8.364 1.00 90.69 93 ILE A CA 1
ATOM 786 C C . ILE A 1 93 ? 0.714 -4.199 9.751 1.00 90.69 93 ILE A C 1
ATOM 788 O O . ILE A 1 93 ? 0.310 -5.031 10.561 1.00 90.69 93 ILE A O 1
ATOM 792 N N . TRP A 1 94 ? 0.748 -2.893 10.011 1.00 86.62 94 TRP A N 1
ATOM 793 C CA . TRP A 1 94 ? 0.301 -2.345 11.284 1.00 86.62 94 TRP A CA 1
ATOM 794 C C . TRP A 1 94 ? -1.163 -2.695 11.566 1.00 86.62 94 TRP A C 1
ATOM 796 O O . TRP A 1 94 ? -1.487 -3.183 12.646 1.00 86.62 94 TRP A O 1
ATOM 806 N N . GLU A 1 95 ? -2.041 -2.541 10.575 1.00 82.56 95 GLU A N 1
ATOM 807 C CA . GLU A 1 95 ? -3.455 -2.903 10.701 1.00 82.56 95 GLU A CA 1
ATOM 808 C C . GLU A 1 95 ? -3.674 -4.410 10.869 1.00 82.56 95 GLU A C 1
ATOM 810 O O . GLU A 1 95 ? -4.530 -4.838 11.644 1.00 82.56 95 GLU A O 1
ATOM 815 N N . THR A 1 96 ? -2.864 -5.230 10.198 1.00 85.81 96 THR A N 1
ATOM 816 C CA . THR A 1 96 ? -2.865 -6.687 10.382 1.00 85.81 96 THR A CA 1
ATOM 817 C C . THR A 1 96 ? -2.518 -7.038 11.829 1.00 85.81 96 THR A C 1
ATOM 819 O O . THR A 1 96 ? -3.212 -7.839 12.451 1.00 85.81 96 THR A O 1
ATOM 822 N N . LEU A 1 97 ? -1.481 -6.412 12.395 1.00 82.94 97 LEU A N 1
ATOM 823 C CA . LEU A 1 97 ? -1.068 -6.631 13.782 1.00 82.94 97 LEU A CA 1
ATOM 824 C C . LEU A 1 97 ? -2.124 -6.140 14.780 1.00 82.94 97 LEU A C 1
ATOM 826 O O . LEU A 1 97 ? -2.420 -6.851 15.739 1.00 82.94 97 LEU A O 1
ATOM 830 N N . ASN A 1 98 ? -2.746 -4.982 14.538 1.00 76.50 98 ASN A N 1
ATOM 831 C CA . ASN A 1 98 ? -3.842 -4.491 15.379 1.00 76.50 98 ASN A CA 1
ATOM 832 C C . ASN A 1 98 ? -5.014 -5.472 15.402 1.00 76.50 98 ASN A C 1
ATOM 834 O O . ASN A 1 98 ? -5.484 -5.841 16.478 1.00 76.50 98 ASN A O 1
ATOM 838 N N . ASN A 1 99 ? -5.443 -5.948 14.231 1.00 75.75 99 ASN A N 1
ATOM 839 C CA . ASN A 1 99 ? -6.508 -6.942 14.138 1.00 75.75 99 ASN A CA 1
ATOM 840 C C . ASN A 1 99 ? -6.111 -8.283 14.770 1.00 75.75 99 ASN A C 1
ATOM 842 O O . ASN A 1 99 ? -6.977 -8.995 15.264 1.00 75.75 99 ASN A O 1
ATOM 846 N N . PHE A 1 100 ? -4.823 -8.634 14.779 1.00 79.19 100 PHE A N 1
ATOM 847 C CA . PHE A 1 100 ? -4.362 -9.910 15.328 1.00 79.19 100 PHE A CA 1
ATOM 848 C C . PHE A 1 100 ? -4.393 -9.902 16.855 1.00 79.19 100 PHE A C 1
ATOM 850 O O . PHE A 1 100 ? -4.732 -10.908 17.472 1.00 79.19 100 PHE A O 1
ATOM 857 N N . VAL A 1 101 ? -4.038 -8.766 17.456 1.00 73.38 101 VAL A N 1
ATOM 858 C CA . VAL A 1 101 ? -3.923 -8.624 18.911 1.00 73.38 101 VAL A CA 1
ATOM 859 C C . VAL A 1 101 ? -5.252 -8.216 19.554 1.00 73.38 101 VAL A C 1
ATOM 861 O O . VAL A 1 101 ? -5.579 -8.724 20.624 1.00 73.38 101 VAL A O 1
ATOM 864 N N . TYR A 1 102 ? -6.024 -7.330 18.915 1.00 67.88 102 TYR A N 1
ATOM 865 C CA . TYR A 1 102 ? -7.233 -6.724 19.505 1.00 67.88 102 TYR A CA 1
ATOM 866 C C . TYR A 1 102 ? -8.512 -6.954 18.709 1.00 67.88 102 TYR A C 1
ATOM 868 O O . TYR A 1 102 ? -9.603 -6.650 19.194 1.00 67.88 102 TYR A O 1
ATOM 876 N N . GLY A 1 103 ? -8.403 -7.452 17.479 1.00 60.50 103 GLY A N 1
ATOM 877 C CA . GLY A 1 103 ? -9.566 -7.662 16.635 1.00 60.50 103 GLY A CA 1
ATOM 878 C C . GLY A 1 103 ? -10.457 -8.767 17.196 1.00 60.50 103 GLY A C 1
ATOM 879 O O . GLY A 1 103 ? -10.060 -9.925 17.255 1.00 60.50 103 GLY A O 1
ATOM 880 N N . SER A 1 104 ? -11.707 -8.427 17.519 1.00 53.28 104 SER A N 1
ATOM 881 C CA . SER A 1 104 ? -12.806 -9.400 17.632 1.00 53.28 104 SER A CA 1
ATOM 882 C C . SER A 1 104 ? -13.305 -9.877 16.257 1.00 53.28 104 SER A C 1
ATOM 884 O O . SER A 1 104 ? -14.222 -10.694 16.167 1.00 53.28 104 SER A O 1
ATOM 886 N N . GLN A 1 105 ? -12.741 -9.328 15.176 1.00 60.22 105 GLN A N 1
ATOM 887 C CA . GLN A 1 105 ? -13.190 -9.545 13.809 1.00 60.22 105 GLN A CA 1
ATOM 888 C C . GLN A 1 105 ? -12.779 -10.915 13.262 1.00 60.22 105 GLN A C 1
ATOM 890 O O . GLN A 1 105 ? -11.780 -11.515 13.654 1.00 60.22 105 GLN A O 1
ATOM 895 N N . SER A 1 106 ? -13.567 -11.391 12.295 1.00 60.53 106 SER A N 1
ATOM 896 C CA . SER A 1 106 ? -13.354 -12.662 11.604 1.00 60.53 106 SER A CA 1
ATOM 897 C C . SER A 1 106 ? -11.928 -12.792 11.053 1.00 60.53 106 SER A C 1
ATOM 899 O O . SER A 1 106 ? -11.391 -11.848 10.470 1.00 60.53 106 SER A O 1
ATOM 901 N N . HIS A 1 107 ? -11.346 -13.992 11.151 1.00 72.75 107 H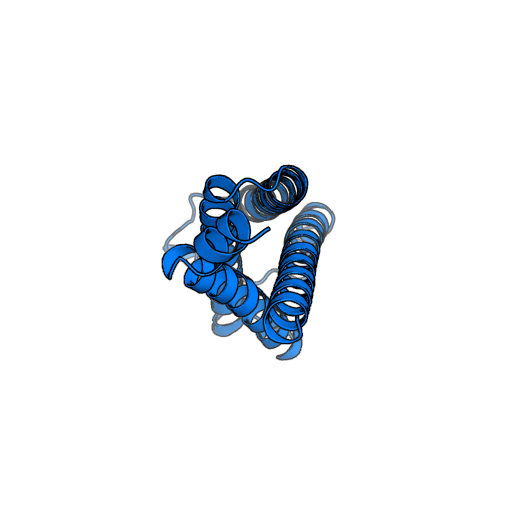IS A N 1
ATOM 902 C CA . HIS A 1 107 ? -10.029 -14.331 10.590 1.00 72.75 107 HIS A CA 1
ATOM 903 C C . HIS A 1 107 ? -9.852 -13.906 9.119 1.00 72.75 107 HIS A C 1
ATOM 905 O O . HIS A 1 107 ? -8.732 -13.700 8.663 1.00 72.75 107 HIS A O 1
ATOM 911 N N . PHE A 1 108 ? -10.950 -13.732 8.382 1.00 75.31 108 PHE A N 1
ATOM 912 C CA . PHE A 1 108 ? -10.957 -13.228 7.015 1.00 75.31 108 PHE A CA 1
ATOM 913 C C . PHE A 1 108 ? -10.314 -11.838 6.868 1.00 75.31 108 PHE A C 1
ATOM 915 O O . PHE A 1 108 ? -9.504 -11.649 5.961 1.00 75.31 108 PHE A O 1
ATOM 922 N N . CYS A 1 109 ? -10.604 -10.889 7.767 1.00 73.38 109 CYS A N 1
ATOM 923 C CA . CYS A 1 109 ? -10.015 -9.546 7.707 1.00 73.38 109 CYS A CA 1
ATOM 924 C C . CYS A 1 109 ? -8.490 -9.609 7.862 1.00 73.38 109 CYS A C 1
ATOM 926 O O . CYS A 1 109 ? -7.762 -8.967 7.110 1.00 73.38 109 CYS A O 1
ATOM 928 N N . LEU A 1 110 ? -8.003 -10.446 8.783 1.00 78.62 110 LEU A N 1
ATOM 929 C CA . LEU A 1 110 ? -6.573 -10.680 8.989 1.00 78.62 110 LEU A CA 1
ATOM 930 C C . LEU A 1 110 ? -5.877 -11.204 7.734 1.00 78.62 110 LEU A C 1
ATOM 932 O O . LEU A 1 110 ? -4.821 -10.695 7.356 1.00 78.62 110 LEU A O 1
ATOM 936 N N . PHE A 1 111 ? -6.476 -12.194 7.072 1.00 83.31 111 PHE A N 1
ATOM 937 C CA . PHE A 1 111 ? -5.936 -12.726 5.823 1.00 83.31 111 PHE A CA 1
ATOM 938 C C . PHE A 1 111 ? -5.934 -11.681 4.709 1.00 83.31 111 PHE A C 1
ATOM 940 O O . PHE A 1 111 ? -4.934 -11.563 4.003 1.00 83.31 111 PHE A O 1
ATOM 947 N N . ALA A 1 112 ? -7.012 -10.907 4.566 1.00 84.12 112 ALA A N 1
ATOM 948 C CA . ALA A 1 112 ? -7.097 -9.862 3.553 1.00 84.12 112 ALA A CA 1
ATOM 949 C C . ALA A 1 112 ? -5.981 -8.823 3.738 1.00 84.12 112 ALA A C 1
ATOM 951 O O . ALA A 1 112 ? -5.195 -8.601 2.814 1.00 84.12 112 ALA A O 1
ATOM 952 N N . TRP A 1 113 ? -5.839 -8.259 4.941 1.00 86.50 113 TRP A N 1
ATOM 953 C CA . TRP A 1 113 ? -4.770 -7.305 5.233 1.00 86.50 113 TRP A CA 1
ATOM 954 C C . TRP A 1 113 ? -3.381 -7.919 5.009 1.00 86.50 113 TRP A C 1
ATOM 956 O O . TRP A 1 113 ? -2.563 -7.336 4.299 1.00 86.50 113 TRP A O 1
ATOM 966 N N . GLY A 1 114 ? -3.135 -9.141 5.486 1.00 87.44 114 GLY A N 1
ATOM 967 C CA . GLY A 1 114 ? -1.862 -9.831 5.265 1.00 87.44 114 GLY A CA 1
ATOM 968 C C . GLY A 1 114 ? -1.507 -10.005 3.781 1.00 87.44 114 GLY A C 1
ATOM 969 O O . GLY A 1 114 ? -0.372 -9.739 3.382 1.00 87.44 114 GLY A O 1
ATOM 970 N N . ILE A 1 115 ? -2.473 -10.387 2.939 1.00 91.62 115 ILE A N 1
ATOM 971 C CA . ILE A 1 115 ? -2.266 -10.536 1.489 1.00 91.62 115 ILE A CA 1
ATOM 972 C C . ILE A 1 115 ? -1.879 -9.196 0.855 1.00 91.62 115 ILE A C 1
ATOM 974 O O . ILE A 1 115 ? -0.917 -9.134 0.087 1.00 91.62 115 ILE A O 1
ATOM 978 N N . PHE A 1 116 ? -2.575 -8.111 1.196 1.00 92.19 116 PHE A N 1
ATOM 979 C CA . PHE A 1 116 ? -2.261 -6.796 0.638 1.00 92.19 116 PHE A CA 1
ATOM 980 C C . PHE A 1 116 ? -0.937 -6.223 1.166 1.00 92.19 116 PHE A C 1
ATOM 982 O O . PHE A 1 116 ? -0.211 -5.587 0.400 1.00 92.19 116 PHE A O 1
ATOM 989 N N . ALA A 1 117 ? -0.535 -6.518 2.407 1.00 92.56 117 ALA A N 1
ATOM 990 C CA . ALA A 1 117 ? 0.824 -6.229 2.874 1.00 92.56 117 ALA A CA 1
ATOM 991 C C . ALA A 1 117 ? 1.872 -6.931 2.001 1.00 92.56 117 ALA A C 1
ATOM 993 O O . ALA A 1 117 ? 2.828 -6.296 1.550 1.00 92.56 117 ALA A O 1
ATOM 994 N N . LEU A 1 118 ? 1.675 -8.225 1.724 1.00 93.31 118 LEU A N 1
ATOM 995 C CA . LEU A 1 118 ? 2.596 -9.015 0.908 1.00 93.31 118 LEU A CA 1
ATOM 996 C C . LEU A 1 118 ? 2.680 -8.508 -0.532 1.00 93.31 118 LEU A C 1
ATOM 998 O O . LEU A 1 118 ? 3.781 -8.462 -1.075 1.00 93.31 118 LEU A O 1
ATOM 1002 N N . ILE A 1 119 ? 1.567 -8.077 -1.134 1.00 93.31 119 ILE A N 1
ATOM 1003 C CA . ILE A 1 119 ? 1.562 -7.462 -2.472 1.00 93.31 119 ILE A CA 1
ATOM 1004 C C . ILE A 1 119 ? 2.509 -6.255 -2.516 1.00 93.31 119 ILE A C 1
ATOM 1006 O O . ILE A 1 119 ? 3.368 -6.175 -3.396 1.00 93.31 119 ILE A O 1
ATOM 1010 N N . ASN A 1 120 ? 2.408 -5.350 -1.539 1.00 93.19 120 ASN A N 1
ATOM 1011 C CA . ASN A 1 120 ? 3.243 -4.149 -1.490 1.00 93.19 120 ASN A CA 1
ATOM 1012 C C . ASN A 1 120 ? 4.705 -4.456 -1.142 1.00 93.19 120 ASN A C 1
ATOM 1014 O O . ASN A 1 120 ? 5.611 -3.894 -1.754 1.00 93.19 120 ASN A O 1
ATOM 1018 N N . LEU A 1 121 ? 4.959 -5.376 -0.205 1.00 93.69 121 LEU A N 1
ATOM 1019 C CA . LEU A 1 121 ? 6.321 -5.823 0.108 1.00 93.69 121 LEU A CA 1
ATOM 1020 C C . LEU A 1 121 ? 6.982 -6.503 -1.091 1.00 93.69 121 LEU A C 1
ATOM 1022 O O . LEU A 1 121 ? 8.172 -6.315 -1.335 1.00 93.69 121 LEU A O 1
ATOM 1026 N N . TYR A 1 122 ? 6.216 -7.278 -1.854 1.00 91.50 122 TYR A N 1
ATOM 1027 C CA . TYR A 1 122 ? 6.708 -7.932 -3.054 1.00 91.50 122 TYR A CA 1
ATOM 1028 C C . TYR A 1 122 ? 7.026 -6.917 -4.158 1.00 91.50 122 TYR A C 1
ATOM 1030 O O . TYR A 1 122 ? 8.090 -7.004 -4.777 1.00 91.50 122 TYR A O 1
ATOM 1038 N N . ALA A 1 123 ? 6.158 -5.922 -4.371 1.00 88.19 123 ALA A N 1
ATOM 10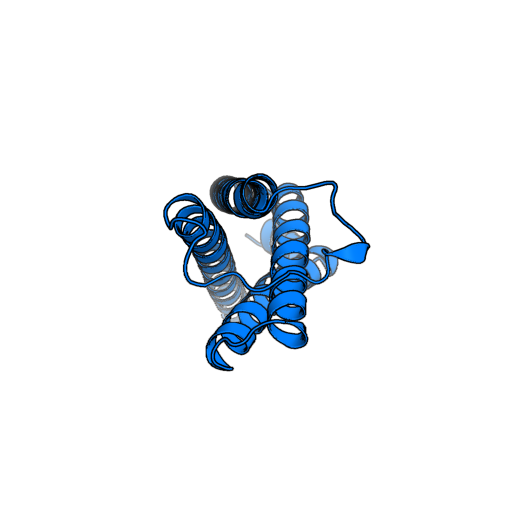39 C CA . ALA A 1 123 ? 6.432 -4.807 -5.278 1.00 88.19 123 ALA A CA 1
ATOM 1040 C C . ALA A 1 123 ? 7.715 -4.066 -4.870 1.00 88.19 123 ALA A C 1
ATOM 1042 O O . ALA A 1 123 ? 8.627 -3.893 -5.684 1.00 88.19 123 ALA A O 1
ATOM 1043 N N . LEU A 1 124 ? 7.845 -3.738 -3.583 1.00 91.56 124 LEU A N 1
ATOM 1044 C CA . LEU A 1 124 ? 9.037 -3.108 -3.023 1.00 91.56 124 LEU A CA 1
ATOM 1045 C C . LEU A 1 124 ? 10.295 -3.960 -3.261 1.00 91.56 124 LEU A C 1
ATOM 1047 O O . LEU A 1 124 ? 11.297 -3.455 -3.768 1.00 91.56 124 LEU A O 1
ATOM 1051 N N . ALA A 1 125 ? 10.238 -5.261 -2.969 1.00 90.00 125 ALA A N 1
ATOM 1052 C CA . ALA A 1 125 ? 11.351 -6.185 -3.169 1.00 90.00 125 ALA A CA 1
ATOM 1053 C C . ALA A 1 125 ? 11.772 -6.279 -4.643 1.00 90.00 125 ALA A C 1
ATOM 1055 O O . ALA A 1 125 ? 12.970 -6.290 -4.938 1.00 90.00 125 ALA A O 1
ATOM 1056 N N . ARG A 1 126 ? 10.818 -6.299 -5.582 1.00 86.00 126 ARG A N 1
ATOM 1057 C CA . ARG A 1 126 ? 11.105 -6.288 -7.026 1.00 86.00 126 ARG A CA 1
ATOM 1058 C C . ARG A 1 126 ? 11.809 -5.014 -7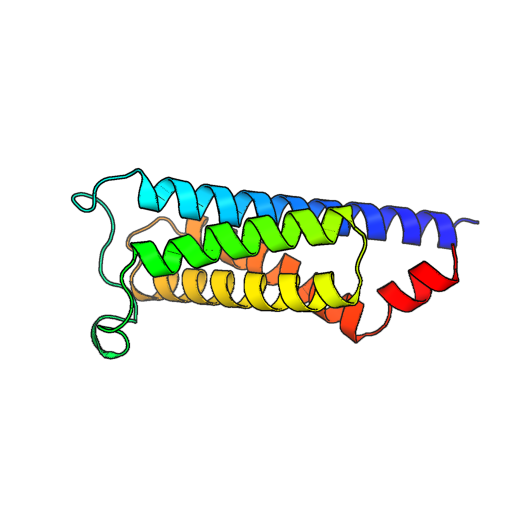.469 1.00 86.00 126 ARG A C 1
ATOM 1060 O O . ARG A 1 126 ? 12.762 -5.096 -8.252 1.00 86.00 126 ARG A O 1
ATOM 1067 N N . ILE A 1 127 ? 11.363 -3.859 -6.977 1.00 85.62 127 ILE A N 1
ATOM 1068 C CA . ILE A 1 127 ? 11.978 -2.578 -7.326 1.00 85.62 127 ILE A CA 1
ATOM 1069 C C . ILE A 1 127 ? 13.398 -2.497 -6.752 1.00 85.62 127 ILE A C 1
ATOM 1071 O O . ILE A 1 127 ? 14.334 -2.175 -7.486 1.00 85.62 127 ILE A O 1
ATOM 1075 N N . LEU A 1 128 ? 13.583 -2.862 -5.477 1.00 85.88 128 LEU A N 1
ATOM 1076 C CA . LEU A 1 128 ? 14.892 -2.864 -4.811 1.00 85.88 128 LEU A CA 1
ATOM 1077 C C . LEU A 1 128 ? 15.873 -3.864 -5.434 1.00 85.88 128 LEU A C 1
ATOM 1079 O O . LEU A 1 128 ? 17.057 -3.565 -5.565 1.00 85.88 128 LEU A O 1
ATOM 1083 N N . SER A 1 129 ? 15.378 -5.016 -5.891 1.00 85.38 129 SER A N 1
ATOM 1084 C CA . SER A 1 129 ? 16.178 -6.013 -6.618 1.00 85.38 129 SER A CA 1
ATOM 1085 C C . SER A 1 129 ? 16.532 -5.575 -8.048 1.00 85.38 129 SER A C 1
ATOM 1087 O O . SER A 1 129 ? 17.215 -6.302 -8.767 1.00 85.38 129 SER A O 1
ATOM 1089 N N . GLY A 1 130 ? 16.050 -4.411 -8.499 1.00 78.62 130 GLY A N 1
ATOM 1090 C CA . GLY A 1 130 ? 16.333 -3.856 -9.822 1.00 78.62 130 GLY A CA 1
ATOM 1091 C C . GLY A 1 130 ? 15.566 -4.513 -10.973 1.00 78.62 130 GLY A C 1
ATOM 1092 O O . GLY A 1 130 ? 15.821 -4.177 -12.129 1.00 78.62 130 GLY A O 1
ATOM 1093 N N . VAL A 1 131 ? 14.611 -5.407 -10.693 1.00 77.25 131 VAL A N 1
ATOM 1094 C CA . VAL A 1 131 ? 13.818 -6.107 -11.723 1.00 77.25 131 VAL A CA 1
ATOM 1095 C C . VAL A 1 131 ? 13.015 -5.111 -12.560 1.00 77.25 131 VAL A C 1
ATOM 1097 O O . VAL A 1 131 ? 12.950 -5.244 -13.780 1.00 77.25 131 VAL A O 1
ATOM 1100 N N . GLU A 1 132 ? 12.467 -4.086 -11.906 1.00 71.31 132 GLU A N 1
ATOM 1101 C CA . GLU A 1 132 ? 11.694 -3.020 -12.552 1.00 71.31 132 GLU A CA 1
ATOM 1102 C C . GLU A 1 132 ? 12.578 -2.095 -13.400 1.00 71.31 132 GLU A C 1
ATOM 1104 O O . GLU A 1 132 ? 12.237 -1.810 -14.542 1.00 71.31 132 GLU A O 1
ATOM 1109 N N . ARG A 1 133 ? 13.782 -1.740 -12.921 1.00 64.50 133 ARG A N 1
ATOM 1110 C CA . ARG A 1 133 ? 14.753 -0.971 -13.725 1.00 64.50 133 ARG A CA 1
ATOM 1111 C C . ARG A 1 133 ? 15.133 -1.726 -14.995 1.00 64.50 133 ARG A C 1
ATOM 1113 O O . ARG A 1 133 ? 15.129 -1.170 -16.083 1.00 64.50 133 ARG A O 1
ATOM 1120 N N . VAL A 1 134 ? 15.434 -3.021 -14.878 1.00 60.25 134 VAL A N 1
ATOM 1121 C CA . VAL A 1 134 ? 15.778 -3.861 -16.037 1.00 60.25 134 VAL A CA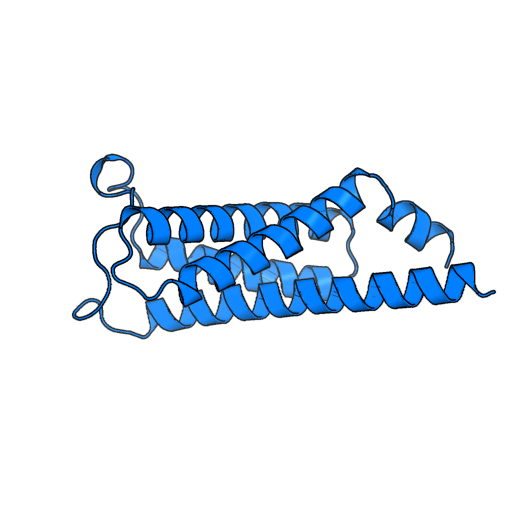 1
ATOM 1122 C C . VAL A 1 134 ? 14.608 -3.971 -17.023 1.00 60.25 134 VAL A C 1
ATOM 1124 O O . VAL A 1 134 ? 14.852 -4.174 -18.209 1.00 60.25 134 VAL A O 1
ATOM 1127 N N . TYR A 1 135 ? 13.357 -3.858 -16.574 1.00 58.53 135 TYR A N 1
ATOM 1128 C CA . TYR A 1 135 ? 12.192 -3.819 -17.458 1.00 58.53 135 TYR A CA 1
ATOM 1129 C C . TYR A 1 135 ? 12.102 -2.496 -18.235 1.00 58.53 135 TYR A C 1
ATOM 1131 O O . TYR A 1 135 ? 12.015 -2.558 -19.460 1.00 58.53 135 TYR A O 1
ATOM 1139 N N . GLU A 1 136 ? 12.232 -1.343 -17.566 1.00 58.38 136 GLU A N 1
ATOM 1140 C CA . GLU A 1 136 ? 12.241 -0.012 -18.208 1.00 58.38 136 GLU A CA 1
ATOM 1141 C C . GLU A 1 136 ? 13.302 0.096 -19.316 1.00 58.38 136 GLU A C 1
ATOM 1143 O O . GLU A 1 136 ? 13.004 0.562 -20.408 1.00 58.38 136 GLU A O 1
ATOM 1148 N N . TYR A 1 137 ? 14.522 -0.408 -19.085 1.00 56.28 137 TYR A N 1
ATOM 1149 C CA . TYR A 1 137 ? 15.604 -0.368 -20.085 1.00 56.28 137 TYR A CA 1
ATOM 1150 C C . TYR A 1 137 ? 15.442 -1.363 -21.255 1.00 56.28 137 TYR A C 1
ATOM 1152 O O . TYR A 1 137 ? 16.238 -1.328 -22.193 1.00 56.28 137 TYR A O 1
ATOM 1160 N N . ASN A 1 138 ? 14.496 -2.309 -21.186 1.00 53.16 138 ASN A N 1
ATOM 1161 C CA . ASN A 1 138 ? 14.308 -3.366 -22.196 1.00 53.16 138 ASN A CA 1
ATOM 1162 C C . ASN A 1 138 ? 13.034 -3.211 -23.052 1.00 53.16 138 ASN A C 1
ATOM 1164 O O . ASN A 1 138 ? 12.833 -4.032 -23.971 1.00 53.16 138 ASN A O 1
ATOM 1168 N N . LEU A 1 139 ? 12.187 -2.231 -22.722 1.00 53.84 139 LEU A N 1
ATOM 1169 C CA . LEU A 1 139 ? 11.114 -1.711 -23.573 1.00 53.84 139 LEU A CA 1
ATOM 1170 C C . LEU A 1 139 ? 11.715 -0.893 -24.721 1.00 53.84 139 LEU A C 1
ATOM 1172 O O . LEU A 1 139 ? 11.258 -1.136 -25.860 1.00 53.84 139 LEU A O 1
#

pLDDT: mean 77.17, std 16.18, range [39.84, 95.5]